Protein AF-A0A843I905-F1 (afdb_monomer_lite)

Radius of gyration: 16.76 Å; chains: 1; bounding box: 41×30×45 Å

Structure (mmCIF, N/CA/C/O backbone):
data_AF-A0A843I905-F1
#
_entry.id   AF-A0A843I905-F1
#
loop_
_atom_site.group_PDB
_atom_site.id
_atom_site.type_symbol
_atom_site.label_atom_id
_atom_site.label_alt_id
_atom_site.label_comp_id
_atom_site.label_asym_id
_atom_site.label_entity_id
_atom_site.label_seq_id
_atom_site.pdbx_PDB_ins_code
_atom_site.Cartn_x
_atom_site.Cartn_y
_atom_site.Cartn_z
_atom_site.occupancy
_atom_site.B_iso_or_equiv
_atom_site.auth_seq_id
_atom_site.auth_comp_id
_atom_site.auth_asym_id
_atom_site.auth_atom_id
_atom_site.pdbx_PDB_model_num
ATOM 1 N N . LEU A 1 1 ? -10.132 -6.410 10.998 1.00 61.50 1 LEU A N 1
ATOM 2 C CA . LEU A 1 1 ? -9.221 -5.646 10.111 1.00 61.50 1 LEU A CA 1
ATOM 3 C C . LEU A 1 1 ? -7.904 -6.416 9.953 1.00 61.50 1 LEU A C 1
ATOM 5 O O . LEU A 1 1 ? -7.169 -6.504 10.934 1.00 61.50 1 LEU A O 1
ATOM 9 N N . PRO A 1 2 ? -7.618 -7.017 8.787 1.00 63.88 2 PRO A N 1
ATOM 10 C CA . PRO A 1 2 ? -6.291 -7.493 8.447 1.00 63.88 2 PRO A CA 1
ATOM 11 C C . PRO A 1 2 ? -5.378 -6.291 8.175 1.00 6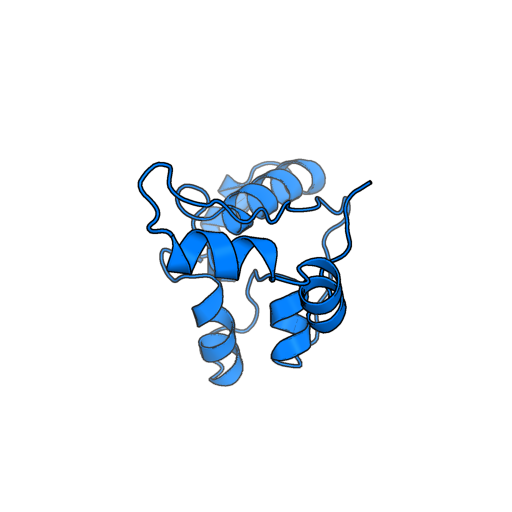3.88 2 PRO A C 1
ATOM 13 O O . PRO A 1 2 ? -5.711 -5.402 7.385 1.00 63.88 2 PRO A O 1
ATOM 16 N N . ILE A 1 3 ? -4.234 -6.263 8.849 1.00 65.31 3 ILE A N 1
ATOM 17 C CA . ILE A 1 3 ? -3.202 -5.244 8.661 1.00 65.31 3 ILE A CA 1
ATOM 18 C C . ILE A 1 3 ? -1.966 -5.946 8.098 1.00 65.31 3 ILE A C 1
ATOM 20 O O . ILE A 1 3 ? -1.459 -6.859 8.760 1.00 65.31 3 ILE A O 1
ATOM 24 N N . PRO A 1 4 ? -1.479 -5.568 6.902 1.00 67.94 4 PRO A N 1
ATOM 25 C CA . PRO A 1 4 ? -0.264 -6.145 6.346 1.00 67.94 4 PRO A CA 1
ATOM 26 C C . PRO A 1 4 ? 0.909 -6.027 7.320 1.00 67.94 4 PRO A C 1
ATOM 28 O O . PRO A 1 4 ? 1.029 -5.047 8.061 1.00 67.94 4 PRO A O 1
ATOM 31 N N . SER A 1 5 ? 1.779 -7.035 7.322 1.00 63.06 5 SER A N 1
ATOM 32 C CA . SER A 1 5 ? 2.928 -7.084 8.222 1.00 63.06 5 SER A CA 1
ATOM 33 C C . SER A 1 5 ? 3.798 -5.827 8.116 1.00 63.06 5 SER A C 1
ATOM 35 O O . SER A 1 5 ? 4.292 -5.473 7.046 1.00 63.06 5 SER A O 1
ATOM 37 N N . ASN A 1 6 ? 4.062 -5.187 9.253 1.00 58.84 6 ASN A N 1
ATOM 38 C CA . ASN A 1 6 ? 4.914 -3.999 9.346 1.00 58.84 6 ASN A CA 1
ATOM 39 C C . ASN A 1 6 ? 6.425 -4.291 9.213 1.00 58.84 6 ASN A C 1
ATOM 41 O O . ASN A 1 6 ? 7.213 -3.368 8.991 1.00 58.84 6 ASN A O 1
ATOM 45 N N . SER A 1 7 ? 6.833 -5.559 9.329 1.00 58.00 7 SER A N 1
ATOM 46 C CA . SER A 1 7 ? 8.222 -6.005 9.171 1.00 58.00 7 SER A CA 1
ATOM 47 C C . SER A 1 7 ? 8.578 -6.373 7.729 1.00 58.00 7 SER A C 1
ATOM 49 O O . SER A 1 7 ? 9.745 -6.277 7.357 1.00 58.00 7 SER A O 1
ATOM 51 N N . GLY A 1 8 ? 7.585 -6.750 6.915 1.00 59.84 8 GLY A N 1
ATOM 52 C CA . GLY A 1 8 ? 7.776 -7.210 5.534 1.00 59.84 8 GLY A CA 1
ATOM 53 C C . GLY A 1 8 ? 7.228 -6.265 4.465 1.00 59.84 8 GLY A C 1
ATOM 54 O O . GLY A 1 8 ? 7.702 -6.301 3.334 1.00 59.84 8 GLY A O 1
ATOM 55 N N . GLU A 1 9 ? 6.269 -5.397 4.805 1.00 72.44 9 GLU A N 1
ATOM 56 C CA . GLU A 1 9 ? 5.606 -4.533 3.828 1.00 72.44 9 GLU A CA 1
ATOM 57 C C . GLU A 1 9 ? 5.639 -3.063 4.227 1.00 72.44 9 GLU A C 1
ATOM 59 O O . GLU A 1 9 ? 5.243 -2.677 5.330 1.00 72.44 9 GLU A O 1
ATOM 64 N N . GLY A 1 10 ? 6.054 -2.215 3.281 1.00 75.88 10 GLY A N 1
ATOM 65 C CA . GLY A 1 10 ? 6.109 -0.766 3.485 1.00 75.8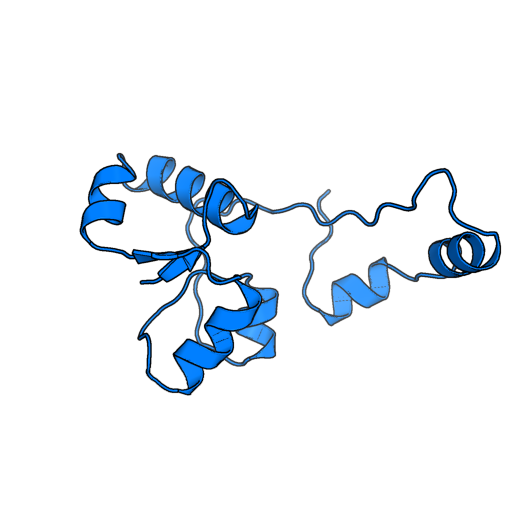8 10 GLY A CA 1
ATOM 66 C C . GLY A 1 10 ? 4.761 -0.166 3.898 1.00 75.88 10 GLY A C 1
ATOM 67 O O . GLY A 1 10 ? 4.731 0.759 4.705 1.00 75.88 10 GLY A O 1
ATOM 68 N N . ILE A 1 11 ? 3.645 -0.731 3.422 1.00 80.56 11 ILE A N 1
ATOM 69 C CA . ILE A 1 11 ? 2.301 -0.271 3.791 1.00 80.56 11 ILE A CA 1
ATOM 70 C C . ILE A 1 11 ? 1.961 -0.553 5.260 1.00 80.56 11 ILE A C 1
ATOM 72 O O . ILE A 1 11 ? 1.397 0.309 5.929 1.00 80.56 11 ILE A O 1
ATOM 76 N N . GLY A 1 12 ? 2.348 -1.721 5.782 1.00 80.56 12 GLY A N 1
ATOM 77 C CA . GLY A 1 12 ? 2.116 -2.084 7.180 1.00 80.56 12 GLY A CA 1
ATOM 78 C C . GLY A 1 12 ? 2.889 -1.177 8.133 1.00 80.56 12 GLY A C 1
ATOM 79 O O . GLY A 1 12 ? 2.370 -0.770 9.172 1.00 80.56 12 GLY A O 1
ATOM 80 N N . ARG A 1 13 ? 4.117 -0.801 7.751 1.00 82.19 13 ARG A N 1
ATOM 81 C CA . ARG A 1 13 ? 4.938 0.151 8.509 1.00 82.19 13 ARG A CA 1
ATOM 82 C C . ARG A 1 13 ? 4.330 1.551 8.520 1.00 82.19 13 ARG A C 1
ATOM 84 O O . ARG A 1 13 ? 4.141 2.105 9.595 1.00 82.19 13 ARG A O 1
ATOM 91 N N . LEU A 1 14 ? 3.961 2.077 7.350 1.00 84.06 14 LEU A N 1
ATOM 92 C CA . LEU A 1 14 ? 3.322 3.393 7.240 1.00 84.06 14 LEU A CA 1
ATOM 93 C C . LEU A 1 14 ? 2.014 3.459 8.030 1.00 84.06 14 LEU A C 1
ATOM 95 O O . LEU A 1 14 ? 1.748 4.450 8.701 1.00 84.06 14 LEU A O 1
ATOM 99 N N . PHE A 1 15 ? 1.202 2.402 7.974 1.00 84.50 15 PHE A N 1
ATOM 100 C CA . PHE A 1 15 ? -0.032 2.343 8.747 1.00 84.50 15 PHE A CA 1
ATOM 101 C C . PHE A 1 15 ? 0.237 2.355 10.256 1.00 84.50 15 PHE A C 1
ATOM 103 O O . PHE A 1 15 ? -0.429 3.096 10.975 1.00 84.50 15 PHE A O 1
ATOM 110 N N . LYS A 1 16 ? 1.229 1.585 10.730 1.00 84.38 16 LYS A N 1
ATOM 111 C CA . LYS A 1 16 ? 1.644 1.613 12.137 1.00 84.38 16 LYS A CA 1
ATOM 112 C C . LYS A 1 16 ? 2.052 3.024 12.569 1.00 84.38 16 LYS A C 1
ATOM 114 O O . LYS A 1 16 ? 1.534 3.498 13.570 1.00 84.38 16 LYS A O 1
ATOM 119 N N . GLU A 1 17 ? 2.917 3.690 11.805 1.00 85.75 17 GLU A N 1
ATOM 120 C CA . GLU A 1 17 ? 3.385 5.050 12.116 1.00 85.75 17 GLU A CA 1
ATOM 121 C C . GLU A 1 17 ? 2.221 6.044 12.233 1.00 85.75 17 GLU A C 1
ATOM 123 O O . GLU A 1 17 ? 2.144 6.794 13.201 1.00 85.75 17 GLU A O 1
ATOM 128 N N . VAL A 1 18 ? 1.283 6.023 11.278 1.00 86.12 18 VAL A N 1
ATOM 129 C CA . VAL A 1 18 ? 0.106 6.906 11.312 1.00 86.12 18 VAL A CA 1
ATOM 130 C C . VAL A 1 18 ? -0.799 6.585 12.496 1.00 86.12 18 VAL A C 1
ATOM 132 O O . VAL A 1 18 ? -1.290 7.493 13.161 1.00 86.12 18 VAL A O 1
ATOM 135 N N . TYR A 1 19 ? -1.028 5.301 12.771 1.00 84.19 19 TYR A N 1
ATOM 136 C CA . TYR A 1 19 ? -1.860 4.900 13.898 1.00 84.19 19 TYR A CA 1
ATOM 137 C C . TYR A 1 19 ? -1.244 5.338 15.229 1.00 84.19 19 TYR A C 1
ATOM 139 O O . TYR A 1 19 ? -1.960 5.848 16.084 1.00 84.19 19 TYR A O 1
ATOM 147 N N . GLU A 1 20 ? 0.069 5.179 15.396 1.00 87.25 20 GLU A N 1
ATOM 148 C CA . GLU A 1 20 ? 0.771 5.596 16.613 1.00 87.25 20 GLU A CA 1
ATOM 149 C C . GLU A 1 20 ? 0.732 7.110 16.825 1.00 87.25 20 GLU A C 1
ATOM 151 O O . GLU A 1 20 ? 0.563 7.559 17.957 1.00 87.25 20 GLU A O 1
ATOM 156 N N . GLU A 1 21 ? 0.809 7.886 15.743 1.00 86.12 21 GLU A N 1
ATOM 157 C CA . GLU A 1 21 ? 0.720 9.348 15.776 1.00 86.12 21 GLU A CA 1
ATOM 158 C C . GLU A 1 21 ? -0.682 9.850 16.173 1.00 86.12 21 GLU A C 1
ATOM 160 O O . GLU A 1 21 ? -0.799 10.827 16.908 1.00 86.12 21 GLU A O 1
ATOM 165 N N . VAL A 1 22 ? -1.748 9.183 15.715 1.00 83.50 22 VAL A N 1
ATOM 166 C CA . VAL A 1 22 ? -3.139 9.656 15.880 1.00 83.50 22 VAL A CA 1
ATOM 167 C C . VAL A 1 22 ? -3.843 9.028 17.082 1.00 83.50 22 VAL A C 1
ATOM 169 O O . VAL A 1 22 ? -4.578 9.697 17.804 1.00 83.50 22 VAL A O 1
ATOM 172 N N . CYS A 1 23 ? -3.649 7.727 17.282 1.00 81.25 23 CYS A N 1
ATOM 173 C CA . CYS A 1 23 ? -4.436 6.906 18.202 1.00 81.25 23 CYS A CA 1
ATOM 174 C C . CYS A 1 23 ? -3.624 6.404 19.407 1.00 81.25 23 CYS A C 1
ATOM 176 O O . CYS A 1 23 ? -4.192 5.769 20.298 1.00 81.25 23 CYS A O 1
ATOM 178 N N . GLY A 1 24 ? -2.310 6.645 19.444 1.00 83.06 24 GLY A N 1
ATOM 179 C CA . GLY A 1 24 ? -1.414 6.111 20.469 1.00 83.06 24 GLY A CA 1
ATOM 180 C C . GLY A 1 24 ? -1.014 4.652 20.214 1.00 83.06 24 GLY A C 1
ATOM 181 O O . GLY A 1 24 ? -0.928 4.199 19.079 1.00 83.06 24 GLY A O 1
ATOM 182 N N . GLY A 1 25 ? -0.726 3.888 21.270 1.00 78.56 25 GLY A N 1
ATOM 183 C CA . GLY A 1 25 ? -0.023 2.602 21.156 1.00 78.56 25 GLY A CA 1
ATOM 184 C C . GLY A 1 25 ? -0.645 1.586 20.181 1.00 78.56 25 GLY A C 1
ATOM 185 O O . GLY A 1 25 ? -1.765 1.110 20.381 1.00 78.56 25 GLY A O 1
ATOM 186 N N . TYR A 1 26 ? 0.133 1.168 19.176 1.00 76.88 26 TYR A N 1
ATOM 187 C CA . TYR A 1 26 ? -0.266 0.168 18.175 1.00 76.88 26 TYR A CA 1
ATOM 188 C C . TYR A 1 26 ? -0.621 -1.204 18.776 1.00 76.88 26 TYR A C 1
ATOM 190 O O . TYR A 1 26 ? -1.408 -1.957 18.203 1.00 76.88 26 TYR A O 1
ATOM 198 N N . GLU A 1 27 ? -0.089 -1.528 19.957 1.00 73.25 27 GLU A N 1
ATOM 199 C CA . GLU A 1 27 ? -0.371 -2.78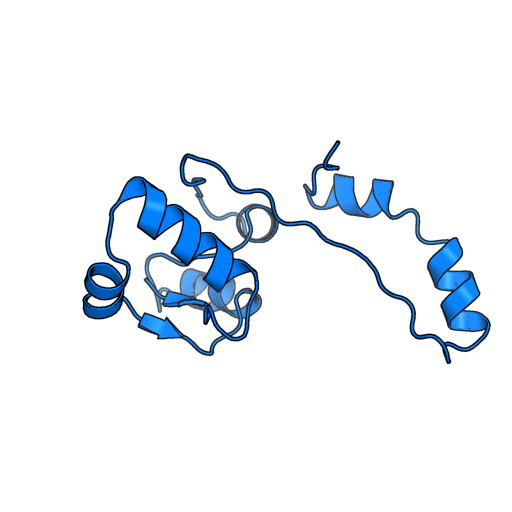5 20.664 1.00 73.25 27 GLU A CA 1
ATOM 200 C C . GLU A 1 27 ? -1.860 -2.953 21.008 1.00 73.25 27 GLU A C 1
ATOM 202 O O . GLU A 1 27 ? -2.412 -4.050 20.887 1.00 73.25 27 GLU A O 1
ATOM 207 N N . ALA A 1 28 ? -2.555 -1.859 21.339 1.00 68.75 28 ALA A N 1
ATOM 208 C CA . ALA A 1 28 ? -3.993 -1.892 21.593 1.00 68.75 28 ALA A CA 1
ATOM 209 C C . ALA A 1 28 ? -4.776 -2.297 20.333 1.00 68.75 28 ALA A C 1
ATOM 211 O O . ALA A 1 28 ? -5.688 -3.124 20.405 1.00 68.75 28 ALA A O 1
ATOM 212 N N . LEU A 1 29 ? -4.380 -1.788 19.162 1.00 71.81 29 LEU A N 1
ATOM 213 C CA . LEU A 1 29 ? -4.966 -2.196 17.886 1.00 71.81 29 LEU A CA 1
ATOM 214 C 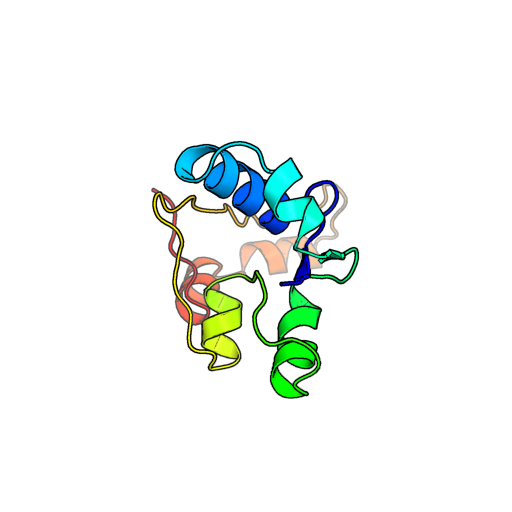C . LEU A 1 29 ? -4.639 -3.651 17.569 1.00 71.81 29 LEU A C 1
ATOM 216 O O . LEU A 1 29 ? -5.523 -4.395 17.151 1.00 71.81 29 LEU A O 1
ATOM 220 N N . ARG A 1 30 ? -3.391 -4.076 17.788 1.00 68.25 30 ARG A N 1
ATOM 221 C CA . ARG A 1 30 ? -2.944 -5.449 17.532 1.00 68.25 30 ARG A CA 1
ATOM 222 C C . ARG A 1 30 ? -3.756 -6.479 18.318 1.00 68.25 30 ARG A C 1
ATOM 224 O O . ARG A 1 30 ? -4.025 -7.551 17.795 1.00 68.25 30 ARG A O 1
ATOM 231 N N . SER A 1 31 ? -4.206 -6.145 19.527 1.00 67.62 31 SER A N 1
ATOM 232 C CA . SER A 1 31 ? -5.088 -7.021 20.314 1.00 67.62 31 SER A CA 1
ATOM 233 C C . SER A 1 31 ? -6.512 -7.179 19.748 1.00 67.62 31 SER A C 1
ATOM 235 O O . SER A 1 31 ? -7.213 -8.117 20.115 1.00 67.62 31 SER A O 1
ATOM 237 N N . ARG A 1 32 ? -6.948 -6.282 18.849 1.00 65.19 32 ARG A N 1
ATOM 238 C CA . ARG A 1 32 ? -8.302 -6.242 18.253 1.00 65.19 32 ARG A CA 1
ATOM 239 C C . ARG A 1 32 ? -8.303 -6.397 16.727 1.00 65.19 32 ARG A C 1
ATOM 241 O O . ARG A 1 32 ? -9.343 -6.286 16.081 1.00 65.19 32 ARG A O 1
ATOM 248 N N . SER A 1 33 ? -7.135 -6.612 16.132 1.00 67.44 33 SER A N 1
ATOM 249 C CA . SER A 1 33 ? -6.922 -6.714 14.689 1.00 67.44 33 SER A CA 1
ATOM 250 C C . SER A 1 33 ? -5.981 -7.869 14.379 1.00 67.44 33 SER A C 1
ATOM 252 O O . SER A 1 33 ? -5.301 -8.391 15.257 1.00 67.44 33 SER A O 1
ATOM 254 N N . TYR A 1 34 ? -5.944 -8.291 13.118 1.00 66.94 34 TYR A N 1
ATOM 255 C CA . TYR A 1 34 ? -5.090 -9.394 12.703 1.00 66.94 34 TYR A CA 1
ATOM 256 C C . TYR A 1 34 ? -3.921 -8.848 11.885 1.00 66.94 34 TYR A C 1
ATOM 258 O O . TYR A 1 34 ? -4.096 -8.444 10.735 1.00 66.94 34 TYR A O 1
ATOM 266 N N . VAL A 1 35 ? -2.720 -8.817 12.471 1.00 63.19 35 VAL A N 1
ATOM 267 C CA . VAL A 1 35 ? -1.495 -8.559 11.699 1.00 63.19 35 VAL A CA 1
ATOM 268 C C . VAL A 1 35 ? -1.227 -9.790 10.850 1.00 63.19 35 VAL A C 1
ATOM 270 O O . VAL A 1 35 ? -0.944 -10.867 11.374 1.00 63.19 35 VAL A O 1
ATOM 273 N N . THR A 1 36 ? -1.342 -9.632 9.540 1.00 64.94 36 THR A N 1
ATOM 274 C CA . THR A 1 36 ? -1.303 -10.744 8.599 1.00 64.94 36 THR A CA 1
ATOM 275 C C . THR A 1 36 ? -0.005 -10.772 7.808 1.00 64.94 36 THR A C 1
ATOM 277 O O . THR A 1 36 ? 0.580 -9.737 7.488 1.00 64.94 36 THR A O 1
ATOM 280 N N . LYS A 1 37 ? 0.444 -11.987 7.485 1.00 66.19 37 LYS A N 1
ATOM 281 C CA . LYS A 1 37 ? 1.514 -12.224 6.505 1.00 66.19 37 LYS A CA 1
ATOM 282 C C . LYS A 1 37 ? 0.993 -12.219 5.063 1.00 66.19 37 LYS A C 1
ATOM 284 O O . LYS A 1 37 ? 1.792 -12.326 4.142 1.00 66.19 37 LYS A O 1
ATOM 289 N N . ILE A 1 38 ? -0.326 -12.145 4.883 1.00 66.75 38 ILE A N 1
ATOM 290 C CA . ILE A 1 38 ? -0.978 -12.065 3.576 1.00 66.75 38 ILE A CA 1
ATOM 291 C C . ILE A 1 38 ? -0.610 -10.729 2.936 1.00 66.75 38 ILE A C 1
ATOM 293 O O . ILE A 1 38 ? -0.716 -9.679 3.577 1.00 66.75 38 ILE A O 1
ATOM 297 N N . HIS A 1 39 ? -0.203 -10.784 1.671 1.00 74.69 39 HIS A N 1
ATOM 298 C CA . HIS A 1 39 ? 0.294 -9.607 0.981 1.00 74.69 39 HIS A CA 1
ATOM 299 C C . HIS A 1 39 ? -0.830 -8.607 0.693 1.00 74.69 39 HIS A C 1
ATOM 301 O O . HIS A 1 39 ? -1.947 -9.022 0.381 1.00 74.69 39 HIS A O 1
ATOM 307 N N . HIS A 1 40 ? -0.575 -7.292 0.753 1.00 76.19 40 HIS A N 1
ATOM 308 C CA . HIS A 1 40 ? -1.623 -6.269 0.541 1.00 76.19 40 HIS A CA 1
ATOM 309 C C . HIS A 1 40 ? -2.447 -6.480 -0.747 1.00 76.19 40 HIS A C 1
ATOM 311 O O . HIS A 1 40 ? -3.660 -6.280 -0.749 1.00 76.19 40 HIS A O 1
ATOM 317 N N . ARG A 1 41 ? -1.819 -7.008 -1.807 1.00 80.00 41 ARG A N 1
ATOM 318 C CA . ARG A 1 41 ? -2.479 -7.358 -3.084 1.00 80.00 41 ARG A CA 1
ATOM 319 C C . ARG A 1 41 ? -3.520 -8.478 -3.003 1.00 80.00 41 ARG A C 1
ATOM 321 O O . ARG A 1 41 ? -4.310 -8.638 -3.932 1.00 80.00 41 ARG A O 1
ATOM 328 N N . GLU A 1 42 ? -3.520 -9.274 -1.942 1.00 81.69 42 GLU A N 1
ATOM 329 C CA . GLU A 1 42 ? -4.505 -10.336 -1.725 1.00 81.69 42 GLU A CA 1
ATOM 330 C C . GLU A 1 42 ? -5.738 -9.835 -0.957 1.00 81.69 42 GLU A C 1
ATOM 332 O O . GLU A 1 42 ? -6.821 -10.407 -1.102 1.00 81.69 42 GLU A O 1
ATOM 337 N N . MET A 1 43 ? -5.623 -8.715 -0.229 1.00 85.38 43 MET A N 1
ATOM 338 C CA . MET A 1 43 ? -6.724 -8.109 0.539 1.00 85.38 43 MET A CA 1
ATOM 339 C C . MET A 1 43 ? -7.978 -7.815 -0.295 1.00 85.38 43 MET A C 1
ATOM 341 O O . MET A 1 43 ? -9.078 -8.103 0.183 1.00 85.38 43 MET A O 1
ATOM 345 N N . PRO A 1 44 ? -7.874 -7.309 -1.543 1.00 88.88 44 PRO A N 1
ATOM 346 C CA . PRO A 1 44 ? -9.041 -7.100 -2.392 1.00 88.88 44 PRO A CA 1
ATOM 347 C C . PRO A 1 44 ? -9.897 -8.350 -2.604 1.00 88.88 44 PRO A C 1
ATOM 349 O O . PRO A 1 44 ? -11.123 -8.260 -2.660 1.00 88.88 44 PRO A O 1
ATOM 352 N N . ARG A 1 45 ? -9.277 -9.531 -2.714 1.00 88.94 45 ARG A N 1
ATOM 353 C CA . ARG A 1 45 ? -10.018 -10.783 -2.919 1.00 88.94 45 ARG A CA 1
ATOM 354 C C . ARG A 1 45 ? -10.795 -11.178 -1.669 1.00 88.94 45 ARG A C 1
ATOM 356 O O . ARG A 1 45 ? -11.955 -11.558 -1.798 1.00 88.94 45 ARG A O 1
ATOM 363 N N . LEU A 1 46 ? -10.181 -11.038 -0.495 1.00 88.06 46 LEU A N 1
ATOM 364 C CA . LEU A 1 46 ? -10.821 -11.326 0.791 1.00 88.06 46 LEU A CA 1
ATOM 365 C C . LEU A 1 46 ? -12.035 -10.415 1.021 1.00 88.06 46 LEU A C 1
ATOM 367 O O . LEU A 1 46 ? -13.101 -10.896 1.394 1.00 88.06 46 LEU A O 1
ATOM 371 N N . LEU A 1 47 ? -11.902 -9.121 0.706 1.00 89.38 47 LEU A N 1
ATOM 372 C CA . LEU A 1 47 ? -13.013 -8.164 0.764 1.00 89.38 47 LEU A CA 1
ATOM 373 C C . LEU A 1 47 ? -14.148 -8.535 -0.194 1.00 89.38 47 LEU A C 1
ATOM 375 O O . LEU A 1 47 ? -15.303 -8.577 0.214 1.00 89.38 47 LEU A O 1
ATOM 379 N N . ARG A 1 48 ? -13.845 -8.848 -1.464 1.00 90.69 48 ARG A N 1
ATOM 380 C CA . ARG A 1 48 ? -14.888 -9.22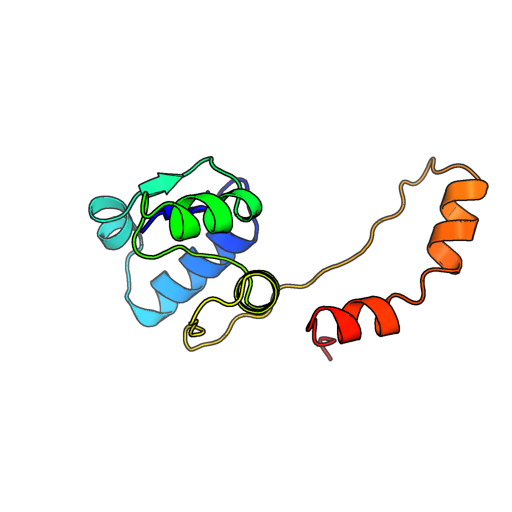3 -2.441 1.00 90.69 48 ARG A CA 1
ATOM 381 C C . ARG A 1 48 ? -15.647 -10.488 -2.063 1.00 90.69 48 ARG A C 1
ATOM 383 O O . ARG A 1 48 ? -16.802 -10.629 -2.449 1.00 90.69 48 ARG A O 1
ATOM 390 N N . ARG A 1 49 ? -14.993 -11.414 -1.364 1.00 92.25 49 ARG A N 1
ATOM 391 C CA . ARG A 1 49 ? -15.597 -12.670 -0.908 1.00 92.25 49 ARG A CA 1
ATOM 392 C C . ARG A 1 49 ? -16.336 -12.536 0.424 1.00 92.25 49 ARG A C 1
ATOM 394 O O . ARG A 1 49 ? -16.948 -13.505 0.853 1.00 92.25 49 ARG A O 1
ATOM 401 N N . GLY A 1 50 ? -16.281 -11.369 1.069 1.00 88.44 50 GLY A N 1
ATOM 402 C CA . GLY A 1 50 ? -16.873 -11.156 2.391 1.00 88.44 50 GLY A CA 1
ATOM 403 C C . GLY A 1 50 ? -16.140 -11.891 3.516 1.00 88.44 50 GLY A C 1
ATOM 404 O O . GLY A 1 50 ? -16.692 -12.042 4.598 1.00 88.44 50 GLY A O 1
ATOM 405 N N . GLU A 1 51 ? -14.904 -12.345 3.284 1.00 87.06 51 GLU A N 1
ATOM 406 C CA . GLU A 1 51 ? -14.082 -13.005 4.311 1.00 87.06 51 GLU A CA 1
ATOM 407 C C . GLU A 1 51 ? -13.573 -11.996 5.355 1.00 87.06 51 GLU A C 1
ATOM 409 O O . GLU A 1 51 ? -13.253 -12.360 6.486 1.00 87.06 51 GLU A O 1
ATOM 414 N N . VAL A 1 52 ? -13.500 -10.715 4.977 1.00 83.38 52 VAL A N 1
ATOM 415 C CA . VAL A 1 52 ? -13.177 -9.587 5.858 1.00 83.38 52 VAL A CA 1
ATOM 416 C C . VAL A 1 52 ? -14.050 -8.382 5.510 1.00 83.38 52 VAL A C 1
ATOM 418 O O . VAL A 1 52 ? -14.397 -8.179 4.350 1.00 83.38 52 VAL A O 1
ATOM 421 N N . GLU A 1 53 ? -14.359 -7.549 6.503 1.00 85.19 53 GLU A N 1
ATOM 422 C CA . GLU A 1 53 ? -15.243 -6.379 6.337 1.00 85.19 53 GLU A CA 1
ATOM 423 C C . GLU A 1 53 ? -14.491 -5.083 5.984 1.00 85.19 53 GLU A C 1
ATOM 425 O O . GLU A 1 53 ? -15.054 -4.150 5.421 1.00 85.19 53 GLU A O 1
ATOM 430 N N . ALA A 1 54 ? -13.202 -5.010 6.315 1.00 85.00 54 ALA A N 1
ATOM 431 C CA . ALA A 1 54 ? -12.322 -3.875 6.035 1.00 85.00 54 ALA A CA 1
ATOM 432 C C . ALA A 1 54 ? -10.883 -4.380 5.906 1.00 85.00 54 ALA A C 1
ATOM 434 O O . ALA A 1 54 ? -10.561 -5.385 6.538 1.00 85.00 54 ALA A O 1
ATOM 435 N N . ALA A 1 55 ? -10.016 -3.691 5.153 1.00 85.38 55 ALA A N 1
ATOM 436 C CA . ALA A 1 55 ? -8.587 -4.009 5.028 1.00 85.38 55 ALA A CA 1
ATOM 437 C C . ALA A 1 55 ? -7.732 -2.761 4.754 1.00 85.38 55 ALA A C 1
ATOM 439 O O . ALA A 1 55 ? -8.203 -1.801 4.146 1.00 85.38 55 ALA A O 1
ATOM 440 N N . VAL A 1 56 ? -6.463 -2.796 5.171 1.00 85.50 56 VAL A N 1
ATOM 441 C CA . VAL A 1 56 ? -5.468 -1.767 4.822 1.00 85.50 56 VAL A CA 1
ATOM 442 C C . VAL A 1 56 ? -4.856 -2.098 3.455 1.00 85.50 56 VAL A C 1
ATOM 444 O O . VAL A 1 56 ? -4.327 -3.190 3.264 1.00 85.50 56 VAL A O 1
ATOM 447 N N . MET A 1 57 ? -4.922 -1.156 2.512 1.00 86.50 57 MET A N 1
ATOM 448 C CA . MET A 1 57 ? -4.387 -1.284 1.147 1.00 86.50 57 MET A CA 1
ATOM 449 C C . MET A 1 57 ? -4.007 0.087 0.574 1.00 86.50 57 MET A C 1
ATOM 451 O O . MET A 1 57 ? -4.344 1.123 1.157 1.00 86.50 57 MET A O 1
ATOM 455 N N . TRP A 1 58 ? -3.315 0.122 -0.567 1.00 85.50 58 TRP A N 1
ATOM 456 C CA . TRP A 1 58 ? -3.005 1.394 -1.222 1.00 85.50 58 TRP A CA 1
ATOM 457 C C . TRP A 1 58 ? -4.264 2.027 -1.821 1.00 85.50 58 TRP A C 1
ATOM 459 O O . TRP A 1 58 ? -5.143 1.331 -2.328 1.00 85.50 58 TRP A O 1
ATOM 469 N N . SER A 1 59 ? -4.338 3.362 -1.857 1.00 85.81 59 SER A N 1
ATOM 470 C CA . SER A 1 59 ? -5.478 4.059 -2.480 1.00 85.81 59 SER A CA 1
ATOM 471 C C . SER A 1 59 ? -5.656 3.691 -3.957 1.00 85.81 59 SER A C 1
ATOM 473 O O . SER A 1 59 ? -6.776 3.643 -4.451 1.00 85.81 59 SER A O 1
ATOM 475 N N . THR A 1 60 ? -4.558 3.398 -4.658 1.00 83.69 60 THR A N 1
ATOM 476 C CA . THR A 1 60 ? -4.583 2.956 -6.058 1.00 83.69 60 THR A CA 1
ATOM 477 C C . THR A 1 60 ? -5.223 1.575 -6.212 1.00 83.69 60 THR A C 1
ATOM 479 O O . THR A 1 60 ? -5.956 1.350 -7.172 1.00 83.69 60 THR A O 1
ATOM 482 N N . GLU A 1 61 ? -5.028 0.673 -5.247 1.00 86.38 61 GLU A N 1
ATOM 483 C CA . GLU A 1 61 ? -5.696 -0.631 -5.215 1.00 86.38 61 GLU A CA 1
ATOM 484 C C . GLU A 1 61 ? -7.177 -0.477 -4.893 1.00 86.38 61 GLU A C 1
ATOM 486 O O . GLU A 1 61 ? -8.014 -1.025 -5.608 1.00 86.38 61 GLU A O 1
ATOM 491 N N . ALA A 1 62 ? -7.514 0.318 -3.875 1.00 89.12 62 ALA A N 1
ATOM 492 C CA . ALA A 1 62 ? -8.905 0.581 -3.526 1.00 89.12 62 ALA A CA 1
ATOM 493 C C . ALA A 1 62 ? -9.682 1.166 -4.718 1.00 89.12 62 ALA A C 1
ATOM 495 O O . ALA A 1 62 ? -10.777 0.697 -5.030 1.00 89.12 62 ALA A O 1
ATOM 496 N N . ALA A 1 63 ? -9.080 2.122 -5.434 1.00 87.19 63 ALA A N 1
ATOM 497 C CA . ALA A 1 63 ? -9.649 2.703 -6.645 1.00 87.19 63 ALA A CA 1
ATOM 498 C C . ALA A 1 63 ? -9.786 1.679 -7.783 1.00 87.19 63 ALA A C 1
ATOM 500 O O . ALA A 1 63 ? -10.854 1.579 -8.381 1.00 87.19 63 ALA A O 1
ATOM 501 N N . TYR A 1 64 ? -8.741 0.891 -8.066 1.00 87.69 64 TYR A N 1
ATOM 502 C CA . TYR A 1 64 ? -8.772 -0.122 -9.128 1.00 87.69 64 TYR A CA 1
ATOM 503 C C . TYR A 1 64 ? -9.853 -1.185 -8.893 1.00 87.69 64 TYR A C 1
ATOM 505 O O . TYR A 1 64 ? -10.551 -1.585 -9.823 1.00 87.69 64 TYR A O 1
ATOM 513 N N . TRP A 1 65 ? -10.009 -1.638 -7.648 1.00 89.25 65 TRP A N 1
ATOM 514 C CA . TRP A 1 65 ? -10.980 -2.672 -7.294 1.00 89.25 65 TRP A CA 1
ATOM 515 C C . TRP A 1 65 ? -12.399 -2.140 -7.050 1.00 89.25 65 TRP A C 1
ATOM 517 O O . TRP A 1 65 ? -13.323 -2.956 -6.955 1.00 89.25 65 TRP A O 1
ATOM 527 N N . GLY A 1 66 ? -12.573 -0.813 -7.008 1.00 90.12 66 GLY A N 1
ATOM 528 C CA . GLY A 1 66 ? -13.859 -0.133 -6.846 1.00 90.12 66 GLY A CA 1
ATOM 529 C C . GLY A 1 66 ? -14.378 -0.099 -5.408 1.00 90.12 66 GLY A C 1
ATOM 530 O O . GLY A 1 66 ? -15.587 -0.048 -5.203 1.00 90.12 66 GLY A O 1
ATOM 531 N N . PHE A 1 67 ? -13.496 -0.161 -4.408 1.00 91.19 67 PHE A N 1
ATOM 532 C CA . PHE A 1 67 ? -13.910 -0.121 -3.007 1.00 91.19 67 PHE A CA 1
ATOM 533 C C . PHE A 1 67 ? -14.109 1.318 -2.508 1.00 91.19 67 PHE A C 1
ATOM 535 O O . PHE A 1 67 ? -13.261 2.186 -2.769 1.00 91.19 67 PHE A O 1
ATOM 542 N N . PRO A 1 68 ? -15.165 1.574 -1.712 1.00 91.62 68 PRO A N 1
ATOM 543 C CA . PRO A 1 68 ? -15.224 2.759 -0.868 1.00 91.62 68 PRO A CA 1
ATOM 544 C C . PRO A 1 68 ? -13.995 2.787 0.042 1.00 91.62 68 PRO A C 1
ATOM 546 O O . PRO A 1 68 ? -13.666 1.788 0.681 1.00 91.62 68 PRO A O 1
ATOM 549 N N . HIS A 1 69 ? -13.292 3.913 0.086 1.00 90.62 69 HIS A N 1
ATOM 550 C CA . HIS A 1 69 ? -12.082 4.035 0.888 1.00 90.62 69 HIS A CA 1
ATOM 551 C C . HIS A 1 69 ? -11.919 5.442 1.443 1.00 90.62 69 HIS A C 1
ATOM 553 O O . HIS A 1 69 ? -12.388 6.425 0.872 1.00 90.62 69 HIS A O 1
ATOM 559 N N . THR A 1 70 ? -11.205 5.522 2.560 1.00 88.56 70 THR A N 1
ATOM 560 C CA . THR A 1 70 ? -10.762 6.771 3.168 1.00 88.56 70 THR A CA 1
ATOM 561 C C . THR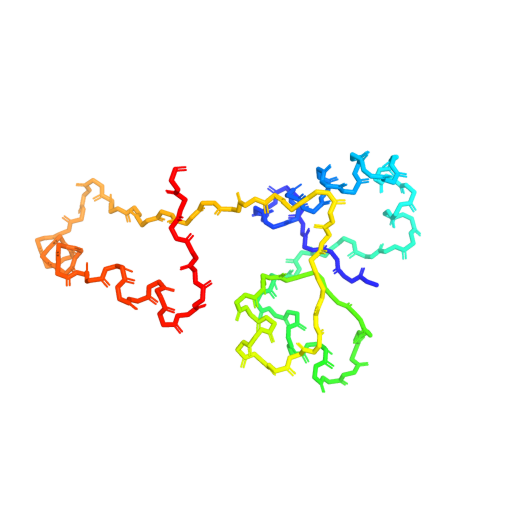 A 1 70 ? -9.263 6.698 3.429 1.00 88.56 70 THR A C 1
ATOM 563 O O . THR A 1 70 ? -8.683 5.611 3.487 1.00 88.56 70 THR A O 1
ATOM 566 N N . ARG A 1 71 ? -8.626 7.859 3.557 1.00 84.38 71 ARG A N 1
ATOM 567 C CA . ARG A 1 71 ? -7.214 7.973 3.927 1.00 84.38 71 ARG A CA 1
ATOM 568 C C . ARG A 1 71 ? -7.123 8.469 5.371 1.00 84.38 71 ARG A C 1
ATOM 570 O O . ARG A 1 71 ? -7.888 9.364 5.726 1.00 84.38 71 ARG A O 1
ATOM 577 N N . PRO A 1 72 ? -6.212 7.931 6.190 1.00 80.31 72 PRO A N 1
ATOM 578 C CA . PRO A 1 72 ? -6.000 8.469 7.523 1.00 80.31 72 PRO A CA 1
ATOM 579 C C . PRO A 1 72 ? -5.358 9.864 7.444 1.00 80.31 72 PRO A C 1
ATOM 581 O O . PRO A 1 72 ? -4.615 10.162 6.501 1.00 80.31 72 PRO A O 1
ATOM 584 N N . GLU A 1 73 ? -5.640 10.706 8.438 1.00 80.19 73 GLU A N 1
ATOM 585 C CA . GLU A 1 73 ? -4.994 12.007 8.623 1.00 80.19 73 GLU A CA 1
ATOM 586 C C . GLU A 1 73 ? -4.159 11.979 9.914 1.00 80.19 73 GLU A C 1
ATOM 588 O O . GLU A 1 73 ? -4.704 11.600 10.948 1.00 80.19 73 GLU A O 1
ATOM 593 N N . PRO A 1 74 ? -2.858 12.335 9.871 1.00 82.25 74 PRO A N 1
ATOM 594 C CA . PRO A 1 74 ? -2.142 12.910 8.734 1.00 82.25 74 PRO A CA 1
ATOM 595 C C . PRO A 1 74 ? -1.784 11.879 7.651 1.00 82.25 74 PRO A C 1
ATOM 597 O O . PRO A 1 74 ? -1.339 10.763 7.919 1.00 82.25 74 PRO A O 1
ATOM 600 N N . ALA A 1 75 ? -1.941 12.278 6.386 1.00 77.50 75 ALA A N 1
ATOM 601 C CA . ALA A 1 75 ? -1.661 11.404 5.252 1.00 77.50 75 ALA A CA 1
ATOM 602 C C . ALA A 1 75 ? -0.146 11.279 5.010 1.00 77.50 75 ALA A C 1
ATOM 604 O O . ALA A 1 75 ? 0.492 12.209 4.506 1.00 77.50 75 ALA A O 1
ATOM 605 N N . LYS A 1 76 ? 0.434 10.108 5.294 1.00 75.88 76 LYS A N 1
ATOM 606 C CA . LYS A 1 76 ? 1.808 9.783 4.878 1.00 75.88 76 LYS A CA 1
ATOM 607 C C . LYS A 1 76 ? 1.817 9.350 3.415 1.00 75.88 76 LYS A C 1
ATOM 609 O O . LYS A 1 76 ? 0.952 8.602 2.959 1.00 75.88 76 LYS A O 1
ATOM 614 N N . ARG A 1 77 ? 2.806 9.824 2.659 1.00 70.94 77 ARG A N 1
ATOM 615 C CA . ARG A 1 77 ? 2.971 9.480 1.243 1.00 70.94 77 ARG A CA 1
ATOM 616 C C . ARG A 1 77 ? 4.096 8.459 1.087 1.00 70.94 77 ARG A C 1
ATOM 618 O O . ARG A 1 77 ? 5.224 8.730 1.485 1.00 70.94 77 ARG A O 1
ATOM 625 N N . GLY A 1 78 ? 3.793 7.313 0.482 1.00 66.50 78 GLY A N 1
ATOM 626 C CA . GLY A 1 78 ? 4.810 6.349 0.058 1.00 66.50 78 GLY A CA 1
ATOM 627 C C . GLY A 1 78 ? 5.555 6.828 -1.193 1.00 66.50 78 GLY A C 1
ATOM 628 O O . GLY A 1 78 ? 4.974 7.511 -2.038 1.00 66.50 78 GLY A O 1
ATOM 629 N N . ARG A 1 79 ? 6.836 6.461 -1.317 1.00 68.88 79 ARG A N 1
ATOM 630 C CA . ARG A 1 79 ? 7.631 6.623 -2.546 1.00 68.88 79 ARG A CA 1
ATOM 631 C C . ARG A 1 79 ? 7.665 5.292 -3.291 1.00 68.88 79 ARG A C 1
ATOM 633 O O . ARG A 1 79 ? 7.920 4.262 -2.673 1.00 68.88 79 ARG A O 1
ATOM 640 N N . LEU A 1 80 ? 7.401 5.324 -4.595 1.00 69.38 80 LEU A N 1
ATOM 641 C CA . LEU A 1 80 ? 7.578 4.180 -5.484 1.00 69.38 80 LEU A CA 1
ATOM 642 C C . LEU A 1 80 ? 8.711 4.507 -6.449 1.00 69.38 80 LEU A C 1
ATOM 644 O O . LEU A 1 80 ? 8.556 5.378 -7.304 1.00 69.38 80 LEU A O 1
ATOM 648 N N . GLU A 1 81 ? 9.811 3.781 -6.315 1.00 74.50 81 GLU A N 1
ATOM 649 C CA . GLU A 1 81 ? 10.986 3.903 -7.171 1.00 74.50 81 GLU A CA 1
ATOM 650 C C . GLU A 1 81 ? 11.168 2.607 -7.961 1.00 74.50 81 GLU A C 1
ATOM 652 O O . GLU A 1 81 ? 10.944 1.512 -7.437 1.00 74.50 81 GLU A O 1
ATOM 657 N N . LEU A 1 82 ? 11.577 2.729 -9.223 1.00 77.62 82 LEU A N 1
ATOM 658 C CA . LEU A 1 82 ? 11.975 1.587 -10.038 1.00 77.62 82 LEU A CA 1
ATOM 659 C C . LEU A 1 82 ? 13.496 1.452 -9.964 1.00 77.62 82 LEU A C 1
ATOM 661 O O . LEU A 1 82 ? 14.222 2.370 -10.338 1.00 77.62 82 LEU A O 1
ATOM 665 N N . GLY A 1 83 ? 13.973 0.309 -9.480 1.00 81.25 83 GLY A N 1
ATOM 666 C CA . GLY A 1 83 ? 15.392 -0.034 -9.478 1.00 81.25 83 GLY A CA 1
ATOM 667 C C . GLY A 1 83 ? 15.741 -0.910 -10.675 1.00 81.25 83 GLY A C 1
ATOM 668 O O . GLY A 1 83 ? 14.988 -1.822 -11.017 1.00 81.25 83 GLY A O 1
ATOM 669 N N . LEU A 1 84 ? 16.895 -0.657 -11.285 1.00 87.50 84 LEU A N 1
ATOM 670 C CA . LEU A 1 84 ? 17.512 -1.565 -12.245 1.00 87.50 84 LEU A CA 1
ATOM 671 C C . LEU A 1 84 ? 18.739 -2.203 -11.585 1.00 87.50 84 LEU A C 1
ATOM 673 O O . LEU A 1 84 ? 19.546 -1.493 -10.988 1.00 87.50 84 LEU A O 1
ATOM 677 N N . ALA A 1 85 ? 18.868 -3.528 -11.675 1.00 90.12 85 ALA A N 1
ATOM 678 C CA . ALA A 1 85 ? 20.026 -4.243 -11.141 1.00 90.12 85 ALA A CA 1
ATOM 679 C C . ALA A 1 85 ? 21.321 -3.809 -11.850 1.00 90.12 85 ALA A C 1
ATOM 681 O O . ALA A 1 85 ? 21.305 -3.531 -13.051 1.00 90.12 85 ALA A O 1
ATOM 682 N N . SER A 1 86 ? 22.443 -3.786 -11.129 1.00 90.69 86 SER A N 1
ATOM 683 C CA . SER A 1 86 ? 23.757 -3.406 -11.676 1.00 90.69 86 SER A CA 1
ATOM 684 C C . SER A 1 86 ? 24.192 -4.295 -12.842 1.00 90.69 86 SER A C 1
ATOM 686 O O . SER A 1 86 ? 24.763 -3.818 -13.817 1.00 90.69 86 SER A O 1
ATOM 688 N N . GLU A 1 87 ? 23.868 -5.579 -12.761 1.00 93.94 87 GLU A N 1
ATOM 689 C CA . GLU A 1 87 ? 24.165 -6.614 -13.750 1.00 93.94 87 GLU A CA 1
ATOM 690 C C . GLU A 1 87 ? 23.063 -6.781 -14.813 1.00 93.94 87 GLU A C 1
ATOM 692 O O . GLU A 1 87 ? 23.054 -7.761 -15.561 1.00 93.94 87 GLU A O 1
ATOM 697 N N . ALA A 1 88 ? 22.114 -5.844 -14.904 1.00 91.00 88 ALA A N 1
ATOM 698 C CA . ALA A 1 88 ? 21.047 -5.921 -15.891 1.00 91.00 88 ALA A CA 1
ATOM 699 C C . ALA A 1 88 ? 21.599 -5.922 -17.327 1.00 91.00 88 ALA A C 1
ATOM 701 O O . ALA A 1 88 ? 22.377 -5.058 -17.734 1.00 91.00 88 ALA A O 1
ATOM 702 N N . GLY A 1 89 ? 21.138 -6.884 -18.129 1.00 93.69 89 GLY A N 1
ATOM 703 C CA . GLY A 1 89 ? 21.496 -6.975 -19.541 1.00 93.69 89 GLY A CA 1
ATOM 704 C C . GLY A 1 89 ? 21.007 -5.773 -20.357 1.00 93.69 89 GLY A C 1
ATOM 705 O O . GLY A 1 89 ? 20.066 -5.066 -19.988 1.00 93.69 89 GLY A O 1
ATOM 706 N N . ARG A 1 90 ? 21.614 -5.578 -21.532 1.00 91.00 90 ARG A N 1
ATOM 707 C CA . ARG A 1 90 ? 21.343 -4.434 -22.419 1.00 91.00 90 ARG A CA 1
ATOM 708 C C . ARG A 1 90 ? 19.857 -4.260 -22.756 1.00 91.00 90 ARG A C 1
ATOM 710 O O . ARG A 1 90 ? 19.371 -3.137 -22.775 1.00 91.00 90 ARG A O 1
ATOM 717 N N . SER A 1 91 ? 19.123 -5.348 -22.984 1.00 89.06 91 SER A N 1
ATOM 718 C CA . SER A 1 91 ? 17.684 -5.298 -23.281 1.00 89.06 91 SER A CA 1
ATOM 719 C C . SER A 1 91 ? 16.853 -4.734 -22.122 1.00 89.06 91 SER A C 1
ATOM 721 O O . SER A 1 91 ? 15.961 -3.920 -22.355 1.00 89.06 91 SER A O 1
ATOM 723 N N . ALA A 1 92 ? 17.168 -5.111 -20.880 1.00 87.69 92 ALA A N 1
ATOM 724 C CA . ALA A 1 92 ? 16.496 -4.598 -19.689 1.00 87.69 92 ALA A CA 1
ATOM 725 C C . ALA A 1 92 ? 16.804 -3.111 -19.468 1.00 87.69 92 ALA A C 1
ATOM 727 O O . ALA A 1 92 ? 15.901 -2.341 -19.154 1.00 87.69 92 ALA A O 1
ATOM 728 N N . TYR A 1 93 ? 18.049 -2.691 -19.706 1.00 87.94 93 TYR A N 1
ATOM 729 C CA . TYR A 1 93 ? 18.451 -1.285 -19.634 1.00 87.94 93 TYR A CA 1
ATOM 730 C C . TYR A 1 93 ? 17.737 -0.409 -20.676 1.00 87.94 93 TYR A C 1
ATOM 732 O O . TYR A 1 93 ? 17.219 0.658 -20.346 1.00 87.94 93 TYR A O 1
ATOM 740 N N . GLU A 1 94 ? 17.650 -0.874 -21.925 1.00 87.06 94 GLU A N 1
ATOM 741 C CA . GLU A 1 94 ? 16.927 -0.167 -22.989 1.00 87.06 94 GLU A CA 1
ATOM 742 C C . GLU A 1 94 ? 15.425 -0.072 -22.697 1.00 87.06 94 GLU A C 1
ATOM 744 O O . GLU A 1 94 ? 14.825 0.985 -22.890 1.00 87.06 94 GLU A O 1
ATOM 749 N N . ALA A 1 95 ? 14.812 -1.141 -22.181 1.00 84.81 95 ALA A N 1
ATOM 750 C CA . ALA A 1 95 ? 13.420 -1.105 -21.741 1.00 84.81 95 ALA A CA 1
ATOM 751 C C . ALA A 1 95 ? 13.225 -0.118 -20.580 1.00 84.81 95 ALA A C 1
ATOM 753 O O . ALA A 1 95 ? 12.310 0.699 -20.628 1.00 84.81 95 ALA A O 1
ATOM 754 N N . PHE A 1 96 ? 14.116 -0.139 -19.582 1.00 83.50 96 PHE A N 1
ATOM 755 C CA . PHE A 1 96 ? 14.071 0.756 -18.425 1.00 83.50 96 PHE A CA 1
ATOM 756 C C . PHE A 1 96 ? 14.133 2.234 -18.834 1.00 83.50 96 PHE A C 1
ATOM 758 O O . PHE A 1 96 ? 13.358 3.041 -18.330 1.00 83.50 96 PHE A O 1
ATOM 765 N N . LYS A 1 97 ? 14.984 2.585 -19.807 1.00 80.69 97 LYS A N 1
ATOM 766 C CA . LYS A 1 97 ? 15.063 3.946 -20.369 1.00 80.69 97 LYS A CA 1
ATOM 767 C C . LYS A 1 97 ? 13.803 4.392 -21.101 1.00 80.69 97 LYS A C 1
ATOM 769 O O . LYS A 1 97 ? 13.498 5.579 -21.119 1.00 80.69 97 LYS A O 1
ATOM 774 N N . ARG A 1 98 ? 13.114 3.454 -21.751 1.00 81.06 98 ARG A N 1
ATOM 775 C CA . ARG A 1 98 ? 11.903 3.721 -22.540 1.00 81.06 98 ARG A CA 1
ATOM 776 C C . ARG A 1 98 ? 10.635 3.736 -21.699 1.00 81.06 98 ARG A C 1
ATOM 778 O O . ARG A 1 98 ? 9.574 4.051 -22.230 1.00 81.06 98 ARG A O 1
ATOM 785 N N . LEU A 1 99 ? 10.713 3.374 -20.418 1.00 76.81 99 LEU A N 1
ATOM 786 C CA . LEU A 1 99 ? 9.571 3.494 -19.528 1.00 76.81 99 LEU A CA 1
ATOM 787 C C . LEU A 1 99 ? 9.198 4.971 -19.406 1.00 76.81 99 LEU A C 1
ATOM 789 O O . LEU A 1 99 ? 9.883 5.754 -18.752 1.00 76.81 99 LEU A O 1
ATOM 793 N N . GLU A 1 100 ? 8.056 5.343 -19.976 1.00 72.06 100 GLU A N 1
ATOM 794 C CA . GLU A 1 100 ? 7.386 6.599 -19.652 1.00 72.06 100 GLU A CA 1
ATOM 795 C C . GLU A 1 100 ? 6.725 6.475 -18.274 1.00 72.06 100 GLU A C 1
ATOM 797 O O . GLU A 1 100 ? 5.501 6.407 -18.127 1.00 72.06 100 GLU A O 1
ATOM 802 N N . VAL A 1 101 ? 7.569 6.393 -17.241 1.00 67.62 101 VAL A N 1
ATOM 803 C CA . VAL A 1 101 ? 7.177 6.152 -15.845 1.00 67.62 101 VAL A CA 1
ATOM 804 C C . VAL A 1 101 ? 6.103 7.148 -15.404 1.00 67.62 101 VAL A C 1
ATOM 806 O O . VAL A 1 101 ? 5.159 6.777 -14.711 1.00 67.62 101 VAL A O 1
ATOM 809 N N . GLU A 1 102 ? 6.178 8.396 -15.871 1.00 65.56 102 GLU A N 1
ATOM 810 C CA . GLU A 1 102 ? 5.214 9.436 -15.515 1.00 65.56 102 GLU A CA 1
ATOM 811 C C . GLU A 1 102 ? 3.799 9.170 -16.062 1.00 65.56 102 GLU A C 1
ATOM 813 O O . GLU A 1 102 ? 2.818 9.351 -15.334 1.00 65.56 102 GLU A O 1
ATOM 818 N N . ALA A 1 103 ? 3.672 8.710 -17.310 1.00 71.19 103 ALA A N 1
ATOM 819 C CA . ALA A 1 103 ? 2.377 8.388 -17.911 1.00 71.19 103 ALA A CA 1
ATOM 820 C C . ALA A 1 103 ? 1.741 7.163 -17.233 1.00 71.19 103 ALA A C 1
ATOM 822 O O . ALA A 1 103 ? 0.551 7.168 -16.904 1.00 71.19 103 ALA A O 1
ATOM 823 N N . LEU A 1 104 ? 2.559 6.147 -16.942 1.00 67.44 104 LEU A N 1
ATOM 824 C CA . LEU A 1 104 ? 2.169 4.967 -16.170 1.00 67.44 104 LEU A CA 1
ATOM 825 C C . LEU A 1 104 ? 1.676 5.346 -14.768 1.00 67.44 104 LEU A C 1
ATOM 827 O O . LEU A 1 104 ? 0.594 4.929 -14.358 1.00 67.44 104 LEU A O 1
ATOM 831 N N . TYR A 1 105 ? 2.420 6.184 -14.048 1.00 68.19 105 TYR A N 1
ATOM 832 C CA . TYR A 1 105 ? 2.069 6.584 -12.684 1.00 68.19 105 TYR A CA 1
ATOM 833 C C . TYR A 1 105 ? 0.756 7.369 -12.651 1.00 68.19 105 TYR A C 1
ATOM 835 O O . TYR A 1 105 ? -0.121 7.057 -11.842 1.00 68.19 105 TYR A O 1
ATOM 843 N N . LYS A 1 106 ? 0.575 8.325 -13.574 1.00 70.06 106 LYS A N 1
ATOM 844 C CA . LYS A 1 106 ? -0.676 9.091 -13.694 1.00 70.06 106 LYS A CA 1
ATOM 845 C C . LYS A 1 106 ? -1.874 8.187 -13.968 1.00 70.06 106 LYS A C 1
ATOM 847 O O . LYS A 1 106 ? -2.898 8.342 -13.306 1.00 70.06 106 LYS A O 1
ATOM 852 N N . ARG A 1 107 ? -1.745 7.218 -14.883 1.00 68.81 107 ARG A N 1
ATOM 853 C CA . ARG A 1 107 ? -2.829 6.284 -15.234 1.00 68.81 107 ARG A CA 1
ATOM 854 C C . ARG A 1 107 ? -3.338 5.486 -14.032 1.00 68.81 107 ARG A C 1
ATOM 856 O O . ARG A 1 107 ? -4.535 5.236 -13.941 1.00 68.81 107 ARG A O 1
ATOM 863 N N . TYR A 1 108 ? -2.450 5.099 -13.119 1.00 64.25 108 TYR A N 1
ATOM 864 C CA . TYR A 1 108 ? -2.799 4.293 -11.944 1.00 64.25 108 TYR A CA 1
ATOM 865 C C . TYR A 1 108 ? -3.002 5.117 -10.664 1.00 64.25 108 TYR A C 1
ATOM 867 O O . TYR A 1 108 ? -3.129 4.544 -9.588 1.00 64.25 108 TYR A O 1
ATOM 875 N N . GLY A 1 109 ? -3.062 6.451 -10.759 1.00 62.25 109 GLY A N 1
ATOM 876 C CA . GLY A 1 109 ? -3.370 7.328 -9.625 1.00 62.25 109 GLY A CA 1
ATOM 877 C C . GLY A 1 109 ? -2.191 7.628 -8.693 1.00 62.25 109 GLY A C 1
ATOM 878 O O . GLY A 1 109 ? -2.393 8.191 -7.615 1.00 62.25 109 GLY A O 1
ATOM 879 N N . PHE A 1 110 ? -0.957 7.304 -9.088 1.00 65.19 110 PHE A N 1
ATOM 880 C CA . PHE A 1 110 ? 0.237 7.698 -8.342 1.00 65.19 110 PHE A CA 1
ATOM 881 C C . PHE A 1 110 ? 0.538 9.183 -8.581 1.00 65.19 110 PHE A C 1
ATOM 883 O O . PHE A 1 110 ? 0.716 9.632 -9.714 1.00 65.19 110 PHE A O 1
ATOM 890 N N . LYS A 1 111 ? 0.611 9.970 -7.500 1.00 60.78 111 LYS A N 1
ATOM 891 C CA . LYS A 1 111 ? 1.033 11.377 -7.557 1.00 60.78 111 LYS A CA 1
ATOM 892 C C . LYS A 1 111 ? 2.538 11.472 -7.343 1.00 60.78 111 LYS A C 1
ATOM 894 O O . LYS A 1 111 ? 3.053 10.941 -6.363 1.00 60.78 111 LYS A O 1
ATOM 899 N N . ARG A 1 112 ? 3.228 12.201 -8.225 1.00 48.44 112 ARG A N 1
ATOM 900 C CA . ARG A 1 112 ? 4.644 12.532 -8.043 1.00 48.44 112 ARG A CA 1
ATOM 901 C C . ARG A 1 112 ? 4.818 13.320 -6.742 1.00 48.44 112 ARG A C 1
ATOM 903 O O . ARG A 1 112 ? 4.106 14.296 -6.495 1.00 48.44 112 ARG A O 1
ATOM 910 N N . LEU A 1 113 ? 5.760 12.883 -5.919 1.00 48.47 113 LEU A N 1
ATOM 911 C CA . LEU A 1 113 ? 6.233 13.648 -4.776 1.00 48.47 113 LEU A CA 1
ATOM 912 C C . LEU A 1 113 ? 7.153 14.757 -5.302 1.00 48.47 113 LEU A C 1
ATOM 914 O O . LEU A 1 113 ? 8.080 14.469 -6.058 1.00 48.47 113 LEU A O 1
ATOM 918 N N . ARG A 1 114 ? 6.817 16.013 -4.989 1.00 42.12 114 ARG A N 1
ATOM 919 C CA . ARG A 1 114 ? 7.748 17.141 -5.104 1.00 42.12 114 ARG A CA 1
ATOM 920 C C . ARG A 1 114 ? 8.702 17.104 -3.922 1.00 42.12 114 ARG A C 1
ATOM 922 O O . ARG A 1 114 ? 8.217 16.730 -2.829 1.00 42.12 114 ARG A O 1
#

Foldseek 3Di:
DEAEACVPDPQSVVVCVLCCVPPNDCVVVVVVYHDDPDDLLCVLVCCVVVVDVDYRHDPLSCVVSVHDDDARPVHDDDDDDDDDDPPDDPVVVVVVVPPPVVVVCVVSVHDDDD

Secondary structure (DSSP, 8-state):
-EEE-TTT-HHHHHHHHHHHHHHS-HHHHHTTSEEE-S-GGGHHHHHHTTS-S-----HHHHHHHT------SS-PPPP------TT--HHHHHHHHH--HHHHHHHTTPPPP-

Sequence (114 aa):
LPIPSNSGEGIGRLFKEVYEEVCGGYEALRSRSYVTKIHHREMPRLLRRGEVEAAVMWSTEAAYWGFPHTRPEPAKRGRLELGLASEAGRSAYEAFKRLEVEALYKRYGFKRLR

pLDDT: mean 77.93, std 10.95, range [42.12, 93.94]